Protein AF-A0A258JYJ4-F1 (afdb_monomer)

Solvent-accessible surface area (backbone atoms only — not comparable to full-atom values): 4502 Å² total; per-residue (Å²): 132,80,80,76,72,48,33,67,57,28,38,54,52,16,54,51,30,42,75,72,67,37,48,67,60,14,41,55,26,15,52,50,13,36,71,71,36,77,67,46,47,69,27,49,55,51,36,25,52,42,28,45,75,71,66,39,51,67,60,17,50,54,47,49,51,55,34,34,76,69,70,43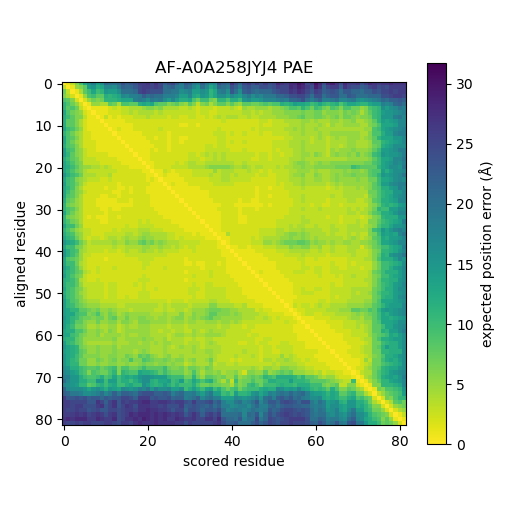,40,79,72,82,75,79,77,77,87,123

pLDDT: mean 81.64, std 15.49, range [38.09, 94.0]

Nearest PDB structures (foldseek):
  2hyz-assembly1_A-2  TM=9.359E-01  e=4.443E-03  unclassified
  6nsv-assembly1_A  TM=9.085E-01  e=5.363E-02  Homo sapiens
  8gck-assembly1_B  TM=9.355E-01  e=6.332E-02  Homo sapiens
  5lyn-assembly1_B  TM=9.519E-01  e=6.332E-02  Saccharomyces cerevisiae
  1a17-assembly1_A  TM=8.950E-01  e=7.901E-02  Homo sapiens

Sequence (82 aa):
MGAIASALGLIGRARAARQAGDGAGAEALYRQALACDPRQPDAWIGLASILVAKGDLRAAHETLLAAIARGVLVAEHLGQQA

Mean predicted aligned error: 7.09 Å

Secondary structure (DSSP, 8-state):
------HHHHHHHHHHHHH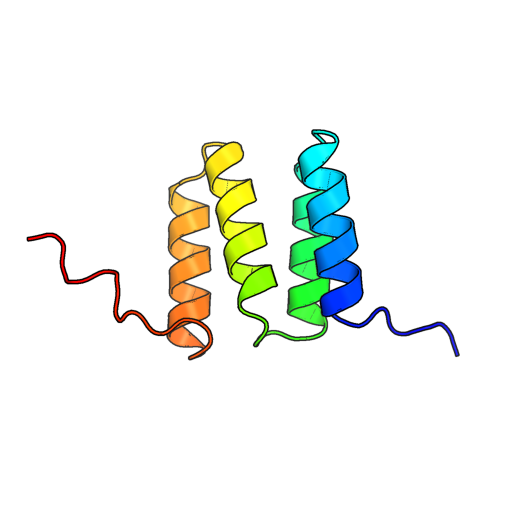TT-HHHHHHHHHHHHHH-TT-HHHHHHHHHHHHHTT-HHHHHHHHHHHHHTTSS-GGGSS---

Structure (mmCIF, N/CA/C/O backbone):
data_AF-A0A258JYJ4-F1
#
_entry.id   AF-A0A258JYJ4-F1
#
loop_
_atom_site.group_PDB
_atom_site.id
_atom_site.type_symbol
_atom_site.label_atom_id
_atom_site.label_alt_id
_atom_site.label_comp_id
_atom_site.label_asym_id
_atom_site.label_entity_id
_atom_site.label_seq_id
_atom_site.pdbx_PDB_ins_code
_atom_site.Cartn_x
_atom_site.Cartn_y
_atom_site.Cartn_z
_atom_site.occupancy
_atom_site.B_iso_or_equiv
_atom_site.auth_seq_id
_atom_site.auth_comp_id
_atom_site.auth_asym_id
_atom_site.auth_atom_id
_atom_site.pdbx_PDB_model_num
ATOM 1 N N . MET A 1 1 ? 15.937 -13.820 -19.238 1.00 39.34 1 MET A N 1
ATOM 2 C CA . MET A 1 1 ? 14.861 -13.776 -18.225 1.00 39.34 1 MET A CA 1
ATOM 3 C C . MET A 1 1 ? 14.944 -12.440 -17.514 1.00 39.34 1 MET A C 1
ATOM 5 O O . MET A 1 1 ? 15.931 -12.207 -16.830 1.00 39.34 1 MET A O 1
ATOM 9 N N . GLY A 1 2 ? 13.992 -11.539 -17.774 1.00 42.94 2 GLY A N 1
ATOM 10 C CA . GLY A 1 2 ? 13.978 -10.193 -17.199 1.00 42.94 2 GLY A CA 1
ATOM 11 C C . GLY A 1 2 ? 13.970 -10.256 -15.677 1.00 42.94 2 GLY A C 1
ATOM 12 O O . GLY A 1 2 ? 13.290 -11.108 -15.109 1.00 42.94 2 GLY A O 1
ATOM 13 N N . ALA A 1 3 ? 14.773 -9.402 -15.043 1.00 44.09 3 ALA A N 1
ATOM 14 C CA . ALA A 1 3 ? 14.854 -9.296 -13.597 1.00 44.09 3 ALA A CA 1
ATOM 15 C C . ALA A 1 3 ? 13.436 -9.181 -13.031 1.00 44.09 3 ALA A C 1
ATOM 17 O O . ALA A 1 3 ? 12.763 -8.173 -13.247 1.00 44.09 3 ALA A O 1
ATOM 18 N N . ILE A 1 4 ? 12.969 -10.227 -12.347 1.00 55.25 4 ILE A N 1
ATOM 19 C CA . ILE A 1 4 ? 11.781 -10.128 -11.508 1.00 55.25 4 ILE A CA 1
ATOM 20 C C . ILE A 1 4 ? 12.170 -9.063 -10.492 1.00 55.25 4 ILE A C 1
ATOM 22 O O . ILE A 1 4 ? 13.043 -9.300 -9.660 1.00 55.25 4 ILE A O 1
ATOM 26 N N . ALA A 1 5 ? 11.650 -7.847 -10.653 1.00 62.78 5 ALA A N 1
ATOM 27 C CA . ALA A 1 5 ? 11.944 -6.769 -9.731 1.00 62.78 5 ALA A CA 1
ATOM 28 C C . ALA A 1 5 ? 11.440 -7.233 -8.365 1.00 62.78 5 ALA A C 1
ATOM 30 O O . ALA A 1 5 ? 10.234 -7.304 -8.141 1.00 62.78 5 ALA A O 1
ATOM 31 N N . SER A 1 6 ? 12.361 -7.631 -7.486 1.00 82.75 6 SER A N 1
ATOM 32 C CA . SER A 1 6 ? 12.016 -8.111 -6.154 1.00 82.75 6 SER A CA 1
ATOM 33 C C . SER A 1 6 ? 11.161 -7.059 -5.453 1.00 82.75 6 SER A C 1
ATOM 35 O O . SER A 1 6 ? 11.375 -5.859 -5.656 1.00 82.75 6 SER A O 1
ATOM 37 N N . ALA A 1 7 ? 10.226 -7.485 -4.603 1.00 84.44 7 ALA A N 1
ATOM 38 C CA . ALA A 1 7 ? 9.315 -6.582 -3.896 1.00 84.44 7 ALA A CA 1
ATOM 39 C C . ALA A 1 7 ? 10.052 -5.399 -3.231 1.00 84.44 7 ALA A C 1
ATOM 41 O O . ALA A 1 7 ? 9.597 -4.260 -3.297 1.00 84.44 7 ALA A O 1
ATOM 42 N N . LEU A 1 8 ? 11.257 -5.638 -2.699 1.00 84.56 8 LEU A N 1
ATOM 43 C CA . LEU A 1 8 ? 12.135 -4.606 -2.143 1.00 84.56 8 LEU A CA 1
ATOM 44 C C . LEU A 1 8 ? 12.584 -3.536 -3.162 1.00 84.56 8 LEU A C 1
ATOM 46 O O . LEU A 1 8 ? 12.589 -2.346 -2.850 1.00 84.56 8 LEU A O 1
ATOM 50 N N . GLY A 1 9 ? 12.925 -3.930 -4.390 1.00 90.50 9 GLY A N 1
ATOM 51 C CA . GLY A 1 9 ? 13.292 -2.996 -5.459 1.00 90.50 9 GLY A CA 1
ATOM 52 C C . GLY A 1 9 ? 12.110 -2.131 -5.904 1.00 90.50 9 GLY A C 1
ATOM 53 O O . GLY A 1 9 ? 12.271 -0.937 -6.168 1.00 90.50 9 GLY A O 1
ATOM 54 N N . LEU A 1 10 ? 10.905 -2.705 -5.918 1.00 91.62 10 LEU A N 1
ATOM 55 C CA . LEU A 1 10 ? 9.666 -1.973 -6.186 1.00 91.62 10 LEU A CA 1
ATOM 56 C C . LEU A 1 10 ? 9.345 -0.977 -5.062 1.00 91.62 10 LEU A C 1
ATOM 58 O O . LEU A 1 10 ? 9.033 0.176 -5.356 1.00 91.62 10 LEU A O 1
ATOM 62 N N . ILE A 1 11 ? 9.521 -1.366 -3.793 1.00 91.88 11 ILE A N 1
ATOM 63 C CA . ILE A 1 11 ? 9.383 -0.477 -2.624 1.00 91.88 11 ILE A CA 1
ATOM 64 C C . ILE A 1 11 ? 10.352 0.711 -2.711 1.00 91.88 11 ILE A C 1
ATOM 66 O O . ILE A 1 11 ? 9.953 1.852 -2.469 1.00 91.88 11 ILE A O 1
ATOM 70 N N . GLY A 1 12 ? 11.614 0.468 -3.078 1.00 92.44 12 GLY A N 1
ATOM 71 C CA . GLY A 1 12 ? 12.616 1.526 -3.234 1.00 92.44 12 GLY A CA 1
ATOM 72 C C . GLY A 1 12 ? 12.211 2.558 -4.289 1.00 92.44 12 GLY A C 1
ATOM 73 O O . GLY A 1 12 ? 12.256 3.764 -4.039 1.00 92.44 12 GLY A O 1
ATOM 74 N N . ARG A 1 13 ? 11.720 2.090 -5.442 1.00 92.81 13 ARG A N 1
ATOM 75 C CA . ARG A 1 13 ? 11.192 2.961 -6.504 1.00 92.81 13 ARG A CA 1
ATOM 76 C C . ARG A 1 13 ? 9.924 3.696 -6.074 1.00 92.81 13 ARG A C 1
ATOM 78 O O . ARG A 1 13 ? 9.795 4.881 -6.364 1.00 92.81 13 ARG A O 1
ATOM 85 N N . ALA A 1 14 ? 9.020 3.029 -5.357 1.00 93.00 14 ALA A N 1
ATOM 86 C CA . ALA A 1 14 ? 7.797 3.639 -4.840 1.00 93.00 14 ALA A CA 1
ATOM 87 C C . ALA A 1 14 ? 8.112 4.801 -3.890 1.00 93.00 14 ALA A C 1
ATOM 89 O O . ALA A 1 14 ? 7.523 5.877 -3.984 1.00 93.00 14 ALA A O 1
ATOM 90 N N . ARG A 1 15 ? 9.107 4.619 -3.013 1.00 92.81 15 ARG A N 1
ATOM 91 C CA . ARG A 1 15 ? 9.573 5.662 -2.094 1.00 92.81 15 ARG A CA 1
ATOM 92 C C . ARG A 1 15 ? 10.169 6.854 -2.845 1.00 92.81 15 ARG A C 1
ATOM 94 O O . ARG A 1 15 ? 9.911 7.993 -2.463 1.00 92.81 15 ARG A O 1
ATOM 101 N N . ALA A 1 16 ? 10.941 6.609 -3.903 1.00 93.44 16 ALA A N 1
ATOM 102 C CA . ALA A 1 16 ? 11.475 7.672 -4.752 1.00 93.44 16 ALA A CA 1
ATOM 103 C C . ALA A 1 16 ? 10.356 8.448 -5.469 1.00 93.44 16 ALA A C 1
ATOM 105 O O . ALA A 1 16 ? 10.342 9.674 -5.405 1.00 93.44 16 ALA A O 1
ATOM 106 N N . ALA A 1 17 ? 9.379 7.748 -6.057 1.00 91.75 17 ALA A N 1
ATOM 107 C CA . ALA A 1 17 ? 8.220 8.366 -6.705 1.00 91.75 17 ALA A CA 1
ATOM 108 C C . ALA A 1 17 ? 7.419 9.243 -5.728 1.00 91.75 17 ALA A C 1
ATOM 110 O O . ALA A 1 17 ? 7.113 10.392 -6.033 1.00 91.75 17 ALA A O 1
ATOM 111 N N . ARG A 1 18 ? 7.192 8.759 -4.498 1.00 89.19 18 ARG A N 1
ATOM 112 C CA . ARG A 1 18 ? 6.527 9.538 -3.442 1.00 89.19 18 ARG A CA 1
ATOM 113 C C . ARG A 1 18 ? 7.275 10.831 -3.117 1.00 89.19 18 ARG A C 1
ATOM 115 O O . ARG A 1 18 ? 6.645 11.871 -2.969 1.00 89.19 18 ARG A O 1
ATOM 122 N N . GLN A 1 19 ? 8.601 10.772 -2.990 1.00 89.94 19 GLN A N 1
ATOM 123 C CA . GLN A 1 19 ? 9.426 11.958 -2.716 1.00 89.94 19 GLN A CA 1
ATOM 124 C C . GLN A 1 19 ? 9.429 12.952 -3.880 1.00 89.94 19 GLN A C 1
ATOM 126 O O . GLN A 1 19 ? 9.532 14.152 -3.651 1.00 89.94 19 GLN A O 1
ATOM 131 N N . ALA A 1 20 ? 9.266 12.465 -5.109 1.00 91.56 20 ALA A N 1
ATOM 132 C CA . ALA A 1 20 ? 9.111 13.298 -6.295 1.00 91.56 20 ALA A CA 1
ATOM 133 C C . ALA A 1 20 ? 7.706 13.925 -6.430 1.00 91.56 20 ALA A C 1
ATOM 135 O O . ALA A 1 20 ? 7.448 14.627 -7.402 1.00 91.56 20 ALA A O 1
ATOM 136 N N . GLY A 1 21 ? 6.789 13.666 -5.488 1.00 90.56 21 GLY A N 1
ATOM 137 C CA . GLY A 1 21 ? 5.395 14.117 -5.555 1.00 90.56 21 GLY A CA 1
ATOM 138 C C . GLY A 1 21 ? 4.494 13.242 -6.433 1.00 90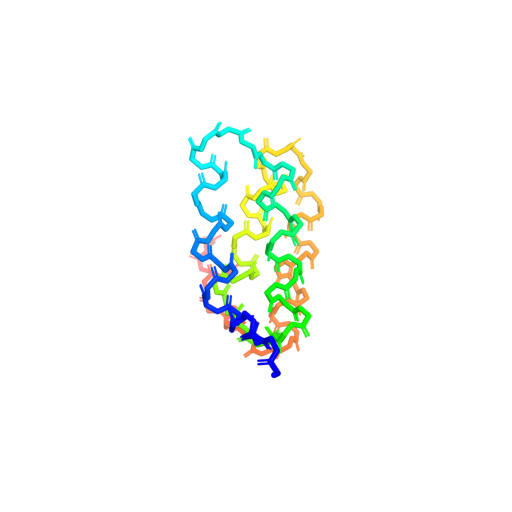.56 21 GLY A C 1
ATOM 139 O O . GLY A 1 21 ? 3.290 13.482 -6.502 1.00 90.56 21 GLY A O 1
ATOM 140 N N . ASP A 1 22 ? 5.033 12.188 -7.050 1.00 92.00 22 ASP A N 1
ATOM 141 C CA . ASP A 1 22 ? 4.266 11.219 -7.830 1.00 92.00 22 ASP A CA 1
ATOM 142 C C . ASP A 1 22 ? 3.643 10.154 -6.915 1.00 92.00 22 ASP A C 1
ATOM 144 O O . ASP A 1 22 ? 4.074 8.997 -6.828 1.00 92.00 22 ASP A O 1
ATOM 148 N N . GLY A 1 23 ? 2.605 10.566 -6.186 1.00 90.50 23 GLY A N 1
ATOM 149 C CA . GLY A 1 23 ? 1.846 9.672 -5.314 1.00 90.50 23 GLY A CA 1
ATOM 150 C C . GLY A 1 23 ? 1.138 8.548 -6.079 1.00 90.50 23 GLY A C 1
ATOM 151 O O . GLY A 1 23 ? 1.011 7.442 -5.557 1.00 90.50 23 GLY A O 1
ATOM 152 N N . ALA A 1 24 ? 0.721 8.794 -7.325 1.00 91.06 24 ALA A N 1
ATOM 153 C CA . ALA A 1 24 ? 0.052 7.794 -8.156 1.00 91.06 24 ALA A CA 1
ATOM 154 C C . ALA A 1 24 ? 1.022 6.694 -8.618 1.00 91.06 24 ALA A C 1
ATOM 156 O O . ALA A 1 24 ? 0.709 5.506 -8.503 1.00 91.06 24 ALA A O 1
ATOM 157 N N . GLY A 1 25 ? 2.221 7.069 -9.069 1.00 92.19 25 GLY A N 1
ATOM 158 C CA . GLY A 1 25 ? 3.282 6.124 -9.408 1.00 92.19 25 GLY A CA 1
ATOM 159 C C . GLY A 1 25 ? 3.760 5.334 -8.192 1.00 92.19 25 GLY A C 1
ATOM 160 O O . GLY A 1 25 ? 3.943 4.117 -8.279 1.00 92.19 25 GLY A O 1
ATOM 161 N N . ALA A 1 26 ? 3.881 5.985 -7.031 1.00 93.62 26 ALA A N 1
ATOM 162 C CA . ALA A 1 26 ? 4.207 5.308 -5.779 1.00 93.62 26 ALA A CA 1
ATOM 163 C C . ALA A 1 26 ? 3.161 4.246 -5.401 1.00 93.62 26 ALA A C 1
ATOM 165 O O . ALA A 1 26 ? 3.528 3.118 -5.072 1.00 93.62 26 ALA A O 1
ATOM 166 N N . GLU A 1 27 ? 1.867 4.567 -5.500 1.00 92.56 27 GLU A N 1
ATOM 167 C CA . GLU A 1 27 ? 0.771 3.623 -5.240 1.00 92.56 27 GLU A CA 1
ATOM 168 C C . GLU A 1 27 ? 0.860 2.380 -6.130 1.00 92.56 27 GLU A C 1
ATOM 170 O O . GLU A 1 27 ? 0.787 1.248 -5.642 1.00 92.56 27 GLU A O 1
ATOM 175 N N . ALA A 1 28 ? 1.049 2.583 -7.437 1.00 93.81 28 ALA A N 1
ATOM 176 C CA . ALA A 1 28 ? 1.157 1.495 -8.402 1.00 93.81 28 ALA A CA 1
ATOM 177 C C . ALA A 1 28 ? 2.350 0.581 -8.089 1.00 93.81 28 ALA A C 1
ATOM 179 O O . ALA A 1 28 ? 2.226 -0.644 -8.145 1.00 93.81 28 ALA A O 1
ATOM 180 N N . LEU A 1 29 ? 3.489 1.163 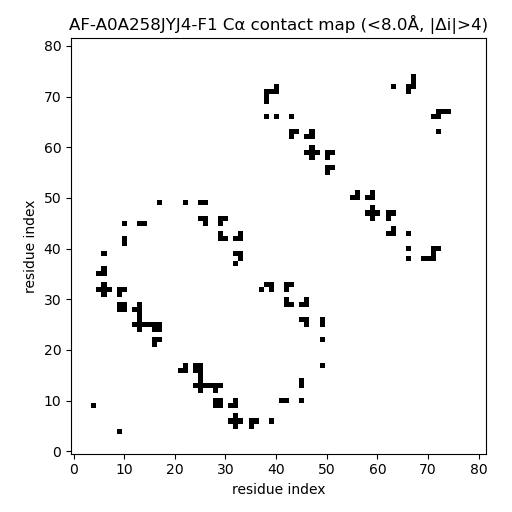-7.708 1.00 94.00 29 LEU A N 1
ATOM 181 C CA . LEU A 1 29 ? 4.695 0.420 -7.348 1.00 94.00 29 LEU A CA 1
ATOM 182 C C . LEU A 1 29 ? 4.535 -0.347 -6.028 1.00 94.00 29 LEU A C 1
ATOM 184 O O . LEU A 1 29 ? 4.973 -1.493 -5.947 1.00 94.00 29 LEU A O 1
ATOM 188 N N . TYR A 1 30 ? 3.864 0.223 -5.021 1.00 93.00 30 TYR A N 1
ATOM 189 C CA . TYR A 1 30 ? 3.548 -0.497 -3.783 1.00 93.00 30 TYR A CA 1
ATOM 190 C C . TYR A 1 30 ? 2.590 -1.665 -4.025 1.00 93.00 30 TYR A C 1
ATOM 192 O O . TYR A 1 30 ? 2.818 -2.755 -3.504 1.00 93.00 30 TYR A O 1
ATOM 200 N N . ARG A 1 31 ? 1.567 -1.495 -4.871 1.00 91.00 31 ARG A N 1
ATOM 201 C CA . ARG A 1 31 ? 0.684 -2.605 -5.264 1.00 91.00 31 ARG A CA 1
ATOM 202 C C . ARG A 1 31 ? 1.427 -3.706 -6.014 1.00 91.00 31 ARG A C 1
ATOM 204 O O . ARG A 1 31 ? 1.188 -4.878 -5.746 1.00 91.00 31 ARG A O 1
ATOM 211 N N . GLN A 1 32 ? 2.348 -3.351 -6.909 1.00 91.56 32 GLN A N 1
ATOM 212 C CA . GLN A 1 32 ? 3.200 -4.339 -7.577 1.00 91.56 32 GLN A CA 1
ATOM 213 C C . GLN A 1 32 ? 4.102 -5.067 -6.577 1.00 91.56 32 GLN A C 1
ATOM 215 O O . GLN A 1 32 ? 4.226 -6.286 -6.651 1.00 91.56 32 GLN A O 1
ATOM 220 N N . ALA A 1 33 ? 4.673 -4.353 -5.602 1.00 91.19 33 ALA A N 1
ATOM 221 C CA . ALA A 1 33 ? 5.465 -4.973 -4.544 1.00 91.19 33 ALA A CA 1
ATOM 222 C C . ALA A 1 33 ? 4.641 -5.991 -3.740 1.00 91.19 33 ALA A C 1
ATOM 224 O O . ALA A 1 33 ? 5.137 -7.081 -3.476 1.00 91.19 33 ALA A O 1
ATOM 225 N N . LEU A 1 34 ? 3.380 -5.672 -3.430 1.00 89.44 34 LEU A N 1
ATOM 226 C CA . LEU A 1 34 ? 2.443 -6.577 -2.754 1.00 89.44 34 LEU A CA 1
ATOM 227 C C . LEU A 1 34 ? 1.985 -7.754 -3.622 1.00 89.44 34 LEU A C 1
ATOM 229 O O . LEU A 1 34 ? 1.666 -8.811 -3.088 1.00 89.44 34 LEU A O 1
ATOM 233 N N . ALA A 1 35 ? 1.945 -7.592 -4.945 1.00 89.38 35 ALA A N 1
ATOM 234 C CA . ALA A 1 35 ? 1.678 -8.696 -5.863 1.00 89.38 35 ALA A CA 1
ATOM 235 C C . ALA A 1 35 ? 2.867 -9.668 -5.941 1.00 89.38 35 ALA A C 1
ATOM 237 O O . ALA A 1 35 ? 2.662 -10.874 -6.064 1.00 89.38 35 ALA A O 1
ATOM 238 N N . CYS A 1 36 ? 4.098 -9.153 -5.849 1.00 88.56 36 CYS A N 1
ATOM 239 C CA . CYS A 1 36 ? 5.308 -9.971 -5.777 1.00 88.56 36 CYS A CA 1
ATOM 240 C C . CYS A 1 36 ? 5.460 -10.657 -4.417 1.00 88.56 36 CYS A C 1
ATOM 242 O O . CYS A 1 36 ? 5.781 -11.841 -4.362 1.00 88.56 36 CYS A O 1
ATOM 244 N N . ASP A 1 37 ? 5.245 -9.917 -3.332 1.00 84.81 37 ASP A N 1
ATOM 245 C CA . ASP A 1 37 ? 5.295 -10.438 -1.973 1.00 84.81 37 ASP A CA 1
ATOM 246 C C . ASP A 1 37 ? 4.197 -9.798 -1.103 1.00 84.81 37 ASP A C 1
ATOM 248 O O . ASP A 1 37 ? 4.361 -8.690 -0.574 1.00 84.81 37 ASP A O 1
ATOM 252 N N . PRO A 1 38 ? 3.072 -10.510 -0.909 1.00 85.25 38 PRO A N 1
ATOM 253 C CA . PRO A 1 38 ? 1.966 -10.042 -0.081 1.00 85.25 38 PRO A CA 1
ATOM 254 C C . PRO A 1 38 ? 2.316 -9.895 1.403 1.00 85.25 38 PRO A C 1
ATOM 256 O O . PRO A 1 38 ? 1.506 -9.346 2.155 1.00 85.25 38 PRO A O 1
ATOM 259 N N . ARG A 1 39 ? 3.472 -10.408 1.850 1.00 84.38 39 ARG A N 1
ATOM 260 C CA . ARG A 1 39 ? 3.914 -10.384 3.248 1.00 84.38 39 ARG A CA 1
ATOM 261 C C . ARG A 1 39 ? 4.917 -9.276 3.555 1.00 84.38 39 ARG A C 1
ATOM 263 O O . ARG A 1 39 ? 5.431 -9.240 4.666 1.00 84.38 39 ARG A O 1
ATOM 270 N N . GLN A 1 40 ? 5.156 -8.350 2.626 1.00 86.56 40 GLN A N 1
ATOM 271 C CA . GLN A 1 40 ? 6.075 -7.233 2.846 1.00 86.56 40 GLN A CA 1
ATOM 272 C C . GLN A 1 40 ? 5.425 -6.081 3.633 1.00 86.56 40 GLN A C 1
ATOM 274 O O . GLN A 1 40 ? 4.606 -5.349 3.066 1.00 86.56 40 GLN A O 1
ATOM 279 N N . PRO A 1 41 ? 5.813 -5.840 4.901 1.00 86.19 41 PRO A N 1
ATOM 280 C CA . PRO A 1 41 ? 5.203 -4.797 5.729 1.00 86.19 41 PRO A CA 1
ATOM 281 C C . PRO A 1 41 ? 5.446 -3.389 5.174 1.00 86.19 41 PRO A C 1
ATOM 283 O O . PRO A 1 41 ? 4.519 -2.582 5.128 1.00 86.19 41 PRO A O 1
ATOM 286 N N . ASP A 1 42 ? 6.646 -3.104 4.658 1.00 86.94 42 ASP A N 1
ATOM 287 C CA . ASP A 1 42 ? 6.983 -1.810 4.051 1.00 86.94 42 ASP A CA 1
ATOM 288 C C . ASP A 1 42 ? 6.078 -1.433 2.871 1.00 86.94 42 ASP A C 1
ATOM 290 O O . ASP A 1 42 ? 5.802 -0.251 2.656 1.00 86.94 42 ASP A O 1
ATOM 294 N N . ALA A 1 43 ? 5.606 -2.417 2.099 1.00 90.12 43 ALA A N 1
ATOM 295 C CA . ALA A 1 43 ? 4.723 -2.158 0.969 1.00 90.12 43 ALA A CA 1
ATOM 296 C C . ALA A 1 43 ? 3.297 -1.816 1.428 1.00 90.12 43 ALA A C 1
ATOM 298 O O . ALA A 1 43 ? 2.691 -0.893 0.882 1.00 90.12 43 ALA A O 1
ATOM 299 N N . TRP A 1 44 ? 2.793 -2.485 2.471 1.00 90.81 44 TRP A N 1
ATOM 300 C CA . TRP A 1 44 ? 1.506 -2.156 3.093 1.00 90.81 44 TRP A CA 1
ATOM 301 C C . TRP A 1 44 ? 1.527 -0.779 3.766 1.00 90.81 44 TRP A C 1
ATOM 303 O O . TRP A 1 44 ? 0.630 0.030 3.530 1.00 90.81 44 TRP A O 1
ATOM 313 N N . ILE A 1 45 ? 2.576 -0.476 4.541 1.00 89.88 45 ILE A N 1
ATOM 314 C CA . ILE A 1 45 ? 2.765 0.835 5.186 1.00 89.88 45 ILE A CA 1
ATOM 315 C C . ILE A 1 45 ? 2.903 1.934 4.128 1.00 89.88 45 ILE A C 1
ATOM 317 O O . ILE A 1 45 ? 2.306 3.007 4.248 1.00 89.88 45 ILE A O 1
ATOM 321 N N . GLY A 1 46 ? 3.677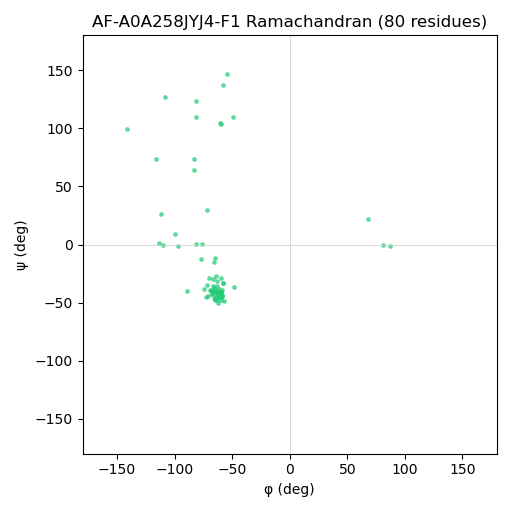 1.669 3.074 1.00 89.44 46 GLY A N 1
ATOM 322 C CA . GLY A 1 46 ? 3.859 2.577 1.949 1.00 89.44 46 GLY A CA 1
ATOM 323 C C . GLY A 1 46 ? 2.546 2.901 1.241 1.00 89.44 46 GLY A C 1
ATOM 324 O O . GLY A 1 46 ? 2.239 4.077 1.048 1.00 89.44 46 GLY A O 1
ATOM 325 N N . LEU A 1 47 ? 1.739 1.881 0.933 1.00 91.06 47 LEU A N 1
ATOM 326 C CA . LEU A 1 47 ? 0.424 2.044 0.312 1.00 91.06 47 LEU A CA 1
ATOM 327 C C . LEU A 1 47 ? -0.538 2.826 1.214 1.00 91.06 47 LEU A C 1
ATOM 329 O O . LEU A 1 47 ? -1.148 3.793 0.760 1.00 91.06 47 LEU A O 1
ATOM 333 N N . ALA A 1 48 ? -0.625 2.467 2.496 1.00 90.75 48 ALA A N 1
ATOM 334 C CA . ALA A 1 48 ? -1.456 3.181 3.461 1.00 90.75 48 ALA A CA 1
ATOM 335 C C . ALA A 1 48 ? -1.044 4.658 3.585 1.00 90.75 48 ALA A C 1
ATOM 337 O O . ALA A 1 48 ? -1.901 5.535 3.576 1.00 90.75 48 ALA A O 1
ATOM 338 N N . SER A 1 49 ? 0.261 4.952 3.601 1.00 89.56 49 SER A N 1
ATOM 339 C CA . SER A 1 49 ? 0.772 6.331 3.645 1.00 89.56 49 SER A CA 1
ATOM 340 C C . SER A 1 49 ? 0.346 7.153 2.425 1.00 89.56 49 SER A C 1
ATOM 342 O O . SER A 1 49 ? 0.036 8.334 2.558 1.00 89.56 49 SER A O 1
ATOM 344 N N . ILE A 1 50 ? 0.324 6.545 1.233 1.00 91.56 50 ILE A N 1
ATOM 345 C CA . ILE A 1 50 ? -0.146 7.213 0.011 1.00 91.56 50 ILE A CA 1
ATOM 346 C C . ILE A 1 50 ? -1.646 7.499 0.083 1.00 91.56 50 ILE A C 1
ATOM 348 O O . ILE A 1 50 ? -2.073 8.594 -0.271 1.00 91.56 50 ILE A O 1
ATOM 352 N N . LEU A 1 51 ? -2.439 6.545 0.572 1.00 88.81 51 LEU A N 1
ATOM 353 C CA . LEU A 1 51 ? -3.883 6.719 0.734 1.00 88.81 51 LEU A CA 1
ATOM 354 C C . LEU A 1 51 ? -4.208 7.818 1.756 1.00 88.81 51 LEU A C 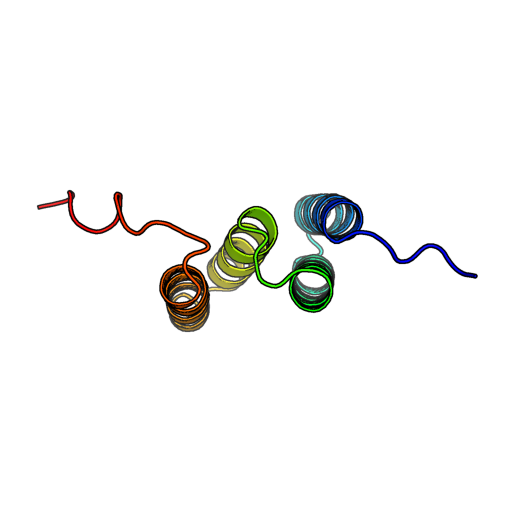1
ATOM 356 O O . LEU A 1 51 ? -5.077 8.647 1.502 1.00 88.81 51 LEU A O 1
ATOM 360 N N . VAL A 1 52 ? -3.444 7.904 2.851 1.00 88.56 52 VAL A N 1
ATOM 361 C CA . VAL A 1 52 ? -3.534 9.020 3.809 1.00 88.56 52 VAL A CA 1
ATOM 362 C C . VAL A 1 52 ? -3.193 10.351 3.139 1.00 88.56 52 VAL A C 1
ATOM 364 O O . VAL A 1 52 ? -3.943 11.310 3.291 1.00 88.56 52 VAL A O 1
ATOM 367 N N . ALA A 1 53 ? -2.109 10.415 2.360 1.00 86.81 53 ALA A N 1
ATOM 368 C CA . ALA A 1 53 ? -1.717 11.634 1.647 1.00 86.81 53 ALA A CA 1
ATOM 369 C C . ALA A 1 53 ? -2.749 12.074 0.590 1.00 86.81 53 ALA A C 1
ATOM 371 O O . ALA A 1 53 ? -2.861 13.262 0.301 1.00 86.81 53 ALA A O 1
ATOM 372 N N . LYS A 1 54 ? -3.522 11.130 0.039 1.00 85.81 54 LYS A N 1
ATOM 373 C CA . LYS A 1 54 ? -4.660 11.398 -0.853 1.00 85.81 54 LYS A CA 1
ATOM 374 C C . LYS A 1 54 ? -5.928 11.862 -0.125 1.00 85.81 54 LYS A C 1
ATOM 376 O O . LYS A 1 54 ? -6.850 12.330 -0.782 1.00 85.81 54 LYS A O 1
ATOM 381 N N . GLY A 1 55 ? -5.982 11.741 1.201 1.00 89.06 55 GLY A N 1
ATOM 382 C CA . GLY A 1 55 ? -7.171 12.023 2.009 1.00 89.06 55 GLY A CA 1
ATOM 383 C C . GLY A 1 55 ? -8.134 10.838 2.154 1.00 89.06 55 GLY A C 1
ATOM 384 O O . GLY A 1 55 ? -9.109 10.933 2.897 1.00 89.06 55 GLY A O 1
ATOM 385 N N . ASP A 1 56 ? -7.842 9.693 1.531 1.00 89.00 56 ASP A N 1
ATOM 386 C CA . ASP A 1 56 ? -8.652 8.474 1.608 1.00 89.00 56 ASP A CA 1
ATOM 387 C C . ASP A 1 56 ? -8.322 7.663 2.870 1.00 89.00 56 ASP A C 1
ATOM 389 O O . ASP A 1 56 ? -7.851 6.521 2.828 1.00 89.00 56 ASP A O 1
ATOM 393 N N . LEU A 1 57 ? -8.600 8.256 4.033 1.00 84.69 57 LEU A N 1
ATOM 394 C CA . LEU A 1 57 ? -8.351 7.639 5.342 1.00 84.69 57 LEU A CA 1
ATOM 395 C C . LEU A 1 57 ? -9.079 6.299 5.507 1.00 84.69 57 LEU A C 1
ATOM 397 O O . LEU A 1 57 ? -8.551 5.378 6.129 1.00 84.69 57 LEU A O 1
ATOM 401 N N . ARG A 1 58 ? -10.267 6.161 4.904 1.00 87.69 58 ARG A N 1
ATOM 402 C CA . ARG A 1 58 ? -11.024 4.903 4.905 1.00 87.69 58 ARG A CA 1
ATOM 403 C C . ARG A 1 58 ? -10.259 3.787 4.197 1.00 87.69 58 ARG A C 1
ATOM 405 O O . ARG A 1 58 ? -10.081 2.717 4.771 1.00 87.69 58 ARG A O 1
ATOM 412 N N . ALA A 1 59 ? -9.770 4.054 2.987 1.00 84.62 59 ALA A N 1
ATOM 413 C CA . ALA A 1 59 ? -9.017 3.072 2.215 1.00 84.62 59 ALA A CA 1
ATOM 414 C C . ALA A 1 59 ? -7.679 2.736 2.892 1.00 84.62 59 ALA A C 1
ATOM 416 O O . ALA A 1 59 ? -7.258 1.578 2.891 1.00 84.62 59 ALA A O 1
ATOM 417 N N . ALA A 1 60 ? -7.019 3.723 3.509 1.00 87.19 60 ALA A N 1
ATOM 418 C CA . ALA A 1 60 ? -5.803 3.497 4.287 1.00 87.19 60 ALA A CA 1
ATOM 419 C C . ALA A 1 60 ? -6.051 2.548 5.468 1.00 87.19 60 ALA A C 1
ATOM 421 O O . ALA A 1 60 ? -5.281 1.610 5.684 1.00 87.19 60 ALA A O 1
ATOM 422 N N . HIS A 1 61 ? -7.151 2.756 6.195 1.00 84.81 61 HIS A N 1
ATOM 423 C CA . HIS A 1 61 ? -7.530 1.913 7.322 1.00 84.81 61 HIS A CA 1
ATOM 424 C C . HIS A 1 61 ? -7.848 0.479 6.877 1.00 84.81 61 HIS A C 1
ATOM 426 O O . HIS A 1 61 ? -7.295 -0.466 7.435 1.00 84.81 61 HIS A O 1
ATOM 432 N N . GLU A 1 62 ? -8.646 0.301 5.820 1.00 87.81 62 GLU A N 1
ATOM 433 C CA . GLU A 1 62 ? -8.935 -1.023 5.246 1.00 87.81 62 GLU A CA 1
ATOM 434 C C . GLU A 1 62 ? -7.657 -1.739 4.778 1.00 87.81 62 GLU A C 1
ATOM 436 O O . GLU A 1 62 ? -7.487 -2.938 5.005 1.00 87.81 62 GLU A O 1
ATOM 441 N N . THR A 1 63 ? -6.715 -0.995 4.193 1.00 86.00 63 THR A N 1
ATOM 442 C CA . THR A 1 63 ? -5.413 -1.513 3.746 1.00 86.00 63 THR A CA 1
ATOM 443 C C . THR A 1 63 ? -4.566 -2.016 4.919 1.00 86.00 63 THR A C 1
ATOM 445 O O . THR A 1 63 ? -3.989 -3.102 4.845 1.00 86.00 63 THR A O 1
ATOM 448 N N . LEU A 1 64 ? -4.506 -1.265 6.022 1.00 84.00 64 LEU A N 1
ATOM 449 C CA . LEU A 1 64 ? -3.780 -1.674 7.230 1.00 84.00 64 LEU A CA 1
ATOM 450 C C . LEU A 1 64 ? -4.439 -2.876 7.915 1.00 84.00 64 LEU A C 1
ATOM 452 O O . LEU A 1 64 ? -3.741 -3.798 8.334 1.00 84.00 64 LEU A O 1
ATOM 456 N N . LEU A 1 65 ? -5.771 -2.924 7.965 1.00 85.81 65 LEU A N 1
ATOM 457 C CA . LEU A 1 65 ? -6.507 -4.078 8.488 1.00 85.81 65 LEU A CA 1
ATOM 458 C C . LEU A 1 65 ? -6.246 -5.340 7.660 1.00 85.81 65 LEU A C 1
ATOM 460 O O . LEU A 1 65 ? -6.027 -6.411 8.224 1.00 85.81 65 LEU A O 1
ATOM 464 N N . ALA A 1 66 ? -6.196 -5.224 6.331 1.00 83.94 66 ALA A N 1
ATOM 465 C CA . ALA A 1 66 ? -5.856 -6.343 5.455 1.00 83.94 66 ALA A CA 1
ATOM 466 C C . ALA A 1 66 ? -4.426 -6.863 5.692 1.00 83.94 66 ALA A C 1
ATOM 468 O O . ALA A 1 66 ? -4.192 -8.074 5.621 1.00 83.94 66 ALA A O 1
ATOM 469 N N . ALA A 1 67 ? -3.482 -5.969 6.002 1.00 85.44 67 ALA A N 1
ATOM 470 C CA . ALA A 1 67 ? -2.114 -6.330 6.363 1.00 85.44 67 ALA A CA 1
ATOM 471 C C . ALA A 1 67 ? -2.042 -7.047 7.726 1.00 85.44 67 ALA A C 1
ATOM 473 O O . ALA A 1 67 ? -1.321 -8.038 7.865 1.00 85.44 67 ALA A O 1
ATOM 474 N N . ILE A 1 68 ? -2.829 -6.597 8.709 1.00 84.19 68 ILE A N 1
ATOM 475 C CA . ILE A 1 68 ? -2.943 -7.239 10.029 1.00 84.19 68 ILE A CA 1
ATOM 476 C C . ILE A 1 68 ? -3.565 -8.632 9.903 1.00 84.19 68 ILE A C 1
ATOM 478 O O . ILE A 1 68 ? -3.014 -9.603 10.413 1.00 84.19 68 ILE A O 1
ATOM 482 N N . ALA A 1 69 ? -4.667 -8.763 9.160 1.00 82.44 69 ALA A N 1
ATOM 483 C CA . ALA A 1 69 ? -5.345 -10.042 8.941 1.00 82.44 69 ALA A CA 1
ATOM 484 C C . ALA A 1 69 ? -4.443 -11.087 8.260 1.00 82.44 69 ALA A C 1
ATOM 486 O O . ALA A 1 69 ? -4.593 -12.285 8.482 1.00 82.44 69 ALA A O 1
ATOM 487 N N . ARG A 1 70 ? -3.478 -10.639 7.447 1.00 78.69 70 ARG A N 1
ATOM 488 C CA . ARG A 1 70 ? -2.464 -11.495 6.809 1.00 78.69 70 ARG A CA 1
ATOM 489 C C . ARG A 1 70 ? -1.283 -11.846 7.725 1.00 78.69 70 ARG A C 1
ATOM 491 O O . ARG A 1 70 ? -0.370 -12.539 7.281 1.00 78.69 70 ARG A O 1
ATOM 498 N N . GLY A 1 71 ? -1.275 -11.367 8.971 1.00 77.75 71 GLY A N 1
ATOM 499 C CA . GLY A 1 71 ? -0.180 -11.563 9.924 1.00 77.75 71 GLY A CA 1
ATOM 500 C C . GLY A 1 71 ? 1.104 -10.831 9.530 1.00 77.75 71 GLY A C 1
ATOM 501 O O . GLY A 1 71 ? 2.190 -11.250 9.922 1.00 77.75 71 GLY A O 1
ATOM 502 N N . VAL A 1 72 ? 0.994 -9.785 8.703 1.00 80.50 72 VAL A N 1
ATOM 503 C CA . VAL A 1 72 ? 2.134 -9.002 8.195 1.00 80.50 72 VAL A CA 1
ATOM 504 C C . VAL A 1 72 ? 2.469 -7.850 9.132 1.00 80.50 72 VAL A C 1
ATOM 506 O O . VAL A 1 72 ? 3.636 -7.568 9.381 1.00 80.50 72 VAL A O 1
ATOM 509 N N . LEU A 1 73 ? 1.436 -7.199 9.665 1.00 74.38 73 LEU A N 1
ATOM 510 C CA . LEU A 1 73 ? 1.558 -6.222 10.738 1.00 74.38 73 LEU A CA 1
ATOM 511 C C . LEU A 1 73 ? 0.991 -6.833 12.013 1.00 74.38 73 LEU A C 1
ATOM 513 O O . LEU A 1 73 ? -0.148 -7.296 12.028 1.00 74.38 73 LEU A O 1
ATOM 517 N N . VAL A 1 74 ? 1.775 -6.821 13.088 1.00 66.31 74 VAL A N 1
ATOM 518 C CA . VAL A 1 74 ? 1.252 -7.172 14.408 1.00 66.31 74 VAL A CA 1
ATOM 519 C C . VAL A 1 74 ? 0.560 -5.933 14.962 1.00 66.31 74 VAL A C 1
ATOM 521 O O . VAL A 1 74 ? 1.165 -4.867 15.063 1.00 66.31 74 VAL A O 1
ATOM 524 N N . ALA A 1 75 ? -0.719 -6.061 15.306 1.00 58.97 75 ALA A N 1
ATOM 525 C CA . ALA A 1 75 ? -1.534 -4.984 15.865 1.00 58.97 75 ALA A CA 1
ATOM 526 C C . ALA A 1 75 ? -1.160 -4.626 17.320 1.00 58.97 75 ALA A C 1
ATOM 528 O O . ALA A 1 75 ? -2.019 -4.180 18.075 1.00 58.97 75 ALA A O 1
ATOM 529 N N . GLU A 1 76 ? 0.102 -4.795 17.737 1.00 52.62 76 GLU A N 1
ATOM 530 C CA . GLU A 1 76 ? 0.529 -4.495 19.114 1.00 52.62 76 GLU A CA 1
ATOM 531 C C . GLU A 1 76 ? 0.431 -3.000 19.454 1.00 52.62 76 GLU A C 1
ATOM 533 O O . GLU A 1 76 ? 0.455 -2.637 20.623 1.00 52.62 76 GLU A O 1
ATOM 538 N N . HIS A 1 77 ? 0.28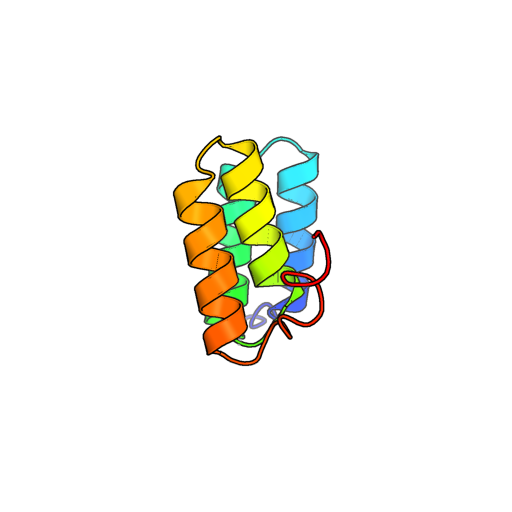0 -2.115 18.462 1.00 51.06 77 HIS A N 1
ATOM 539 C CA . HIS A 1 77 ? 0.302 -0.663 18.678 1.00 51.06 77 HIS A CA 1
ATOM 540 C C . HIS A 1 77 ? -1.037 0.067 18.504 1.00 51.06 77 HIS A C 1
ATOM 542 O O . HIS A 1 77 ? -1.087 1.278 18.696 1.00 51.06 77 HIS A O 1
ATOM 548 N N . LEU A 1 78 ? -2.130 -0.624 18.160 1.00 51.47 78 LEU A N 1
ATOM 549 C CA . LEU A 1 78 ? -3.432 0.031 17.927 1.00 51.47 78 LEU A CA 1
ATOM 550 C C . LEU A 1 78 ? -4.379 -0.016 19.142 1.00 51.47 78 LEU A C 1
ATOM 552 O O . LEU A 1 78 ? -5.469 0.541 19.079 1.00 51.47 78 LEU A O 1
ATOM 556 N N . GLY A 1 79 ? -3.962 -0.649 20.247 1.00 45.22 79 GLY A N 1
ATOM 557 C CA . GLY A 1 79 ? -4.763 -0.809 21.469 1.00 45.22 79 GLY A CA 1
ATOM 558 C C . GLY A 1 79 ? -4.260 -0.070 22.718 1.00 45.22 79 GLY A C 1
ATOM 559 O O . GLY A 1 79 ? -4.878 -0.214 23.765 1.00 45.22 79 GLY A O 1
ATOM 560 N N . GLN A 1 80 ? -3.163 0.697 22.652 1.00 40.22 80 GLN A N 1
ATOM 561 C CA . GLN A 1 80 ? -2.564 1.363 23.829 1.00 40.22 80 GLN A CA 1
ATOM 562 C C . GLN A 1 80 ? -2.677 2.895 23.832 1.00 40.22 80 GLN A C 1
ATOM 564 O O . GLN A 1 80 ? -1.876 3.577 24.465 1.00 40.22 80 GLN A O 1
ATOM 569 N N . GLN A 1 81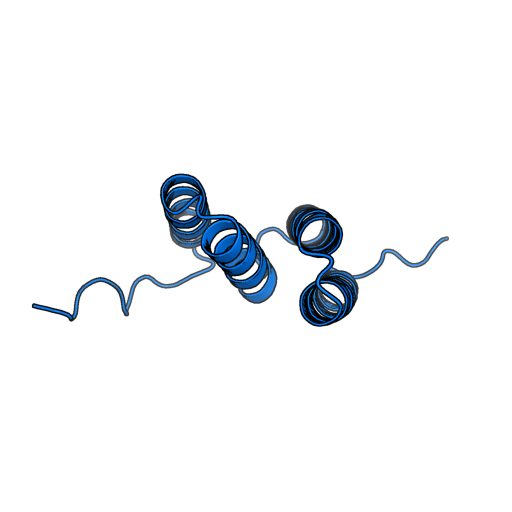 ? -3.683 3.455 23.164 1.00 38.09 81 GLN A N 1
ATOM 570 C CA . GLN A 1 81 ? -4.082 4.843 23.412 1.00 38.09 81 GLN A CA 1
ATOM 571 C C . GLN A 1 81 ? -5.503 4.861 23.968 1.00 38.09 81 GLN A C 1
ATOM 573 O O . GLN A 1 81 ? -6.459 5.167 23.260 1.00 38.09 81 GLN A O 1
ATOM 578 N N . ALA A 1 82 ? -5.618 4.452 25.230 1.00 43.97 82 ALA A N 1
ATOM 579 C CA . ALA A 1 82 ? -6.731 4.790 26.108 1.00 43.97 82 ALA A CA 1
ATOM 580 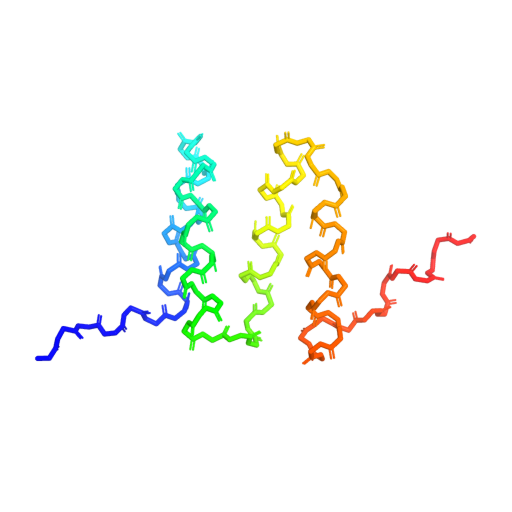C C . ALA A 1 82 ? -6.176 5.633 27.259 1.00 43.97 82 ALA A C 1
ATOM 582 O O . ALA A 1 82 ? -5.081 5.274 27.752 1.00 43.97 82 ALA A O 1
#

Radius of gyration: 13.18 Å; Cα contacts (8 Å, |Δi|>4): 91; chains: 1; bounding box: 26×28×44 Å

Foldseek 3Di:
DPPPCALVNLLVVLVVCVVVVNLVSSLVSLVSSCVRPVLALSSLVSNLVSCVVVVNPVVSVVSVVVNVVVVSDPPPPVPPPD